Protein AF-A0A2I0MF16-F1 (afdb_monomer_lite)

Foldseek 3Di:
DPPVVVVVLVVLVVVLVVLCCVLVVCLCVLVVQLVVCVVVVVVVVNVVSLVVNVVSLVSQLVSLVSVLVSDPPPVSNVVSNVVNVVSVVPSVD

pLDDT: mean 95.79, std 4.81, range [58.41, 98.31]

InterPro domains:
  IPR006077 Vinculin/alpha-catenin [PF01044] (1-93)
  IPR036723 Alpha-catenin/vinculin-like superfamily [SSF47220] (7-93)

Secondary structure (DSSP, 8-state):
-HHHHHHHHHHHHHHHHHHHHHHTSSSSHHHHHHHHHHHTT-HHHHHHHHHHHHHHHHHHHHHHHHHHHH---HHHHHHHHHHHHHHHHHTT-

Organism: Columba livia (NCBI:txid8932)

Structure (mmCIF, N/CA/C/O backbone):
data_AF-A0A2I0MF16-F1
#
_entry.id   AF-A0A2I0MF16-F1
#
loop_
_atom_site.group_PDB
_atom_site.id
_atom_site.type_symbol
_atom_site.label_atom_id
_atom_site.label_alt_id
_atom_site.label_comp_id
_atom_site.label_asym_id
_atom_site.label_entity_id
_atom_site.label_seq_id
_atom_site.pdbx_PDB_ins_code
_atom_site.Cartn_x
_atom_site.Cartn_y
_atom_site.Cartn_z
_atom_site.occupancy
_atom_site.B_iso_or_equiv
_atom_site.auth_seq_id
_atom_site.auth_comp_id
_atom_site.auth_asym_id
_atom_site.auth_atom_id
_atom_site.pdbx_PDB_model_num
ATOM 1 N N . MET A 1 1 ? 20.505 -13.608 -28.105 1.00 58.41 1 MET A N 1
ATOM 2 C CA . MET A 1 1 ? 20.345 -13.582 -26.630 1.00 58.41 1 MET A CA 1
ATOM 3 C C . MET A 1 1 ? 19.581 -12.363 -26.076 1.00 58.41 1 MET A C 1
ATOM 5 O O . MET A 1 1 ? 18.971 -12.498 -25.030 1.00 58.41 1 MET A O 1
ATOM 9 N N . CYS A 1 2 ? 19.517 -11.200 -26.746 1.00 75.38 2 CYS A N 1
ATOM 10 C CA . CYS A 1 2 ? 18.976 -9.963 -26.138 1.00 75.38 2 CYS A CA 1
ATOM 11 C C . CYS A 1 2 ? 17.428 -9.807 -26.146 1.00 75.38 2 CYS A C 1
ATOM 13 O O . CYS A 1 2 ? 16.856 -9.160 -25.268 1.00 75.38 2 CYS A O 1
ATOM 15 N N . LYS A 1 3 ? 16.722 -10.421 -27.113 1.00 88.69 3 LYS A N 1
ATOM 16 C CA . LYS A 1 3 ? 15.259 -10.265 -27.282 1.00 88.69 3 LYS A CA 1
ATOM 17 C C . LYS A 1 3 ? 14.452 -10.903 -26.141 1.00 88.69 3 LYS A C 1
ATOM 19 O O . LYS A 1 3 ? 13.630 -10.221 -25.543 1.00 88.69 3 LYS A O 1
ATOM 24 N N . LYS A 1 4 ? 14.759 -12.153 -25.768 1.00 90.75 4 LYS A N 1
ATOM 25 C CA . LYS A 1 4 ? 14.052 -12.881 -24.694 1.00 90.75 4 LYS A CA 1
ATOM 26 C C . LYS A 1 4 ? 14.140 -12.159 -23.342 1.00 90.75 4 LYS A C 1
ATOM 28 O O . LYS A 1 4 ? 13.128 -11.973 -22.680 1.00 90.75 4 LYS A O 1
ATOM 33 N N . THR A 1 5 ? 15.320 -11.662 -22.969 1.00 93.31 5 THR A N 1
ATOM 34 C CA . THR A 1 5 ? 15.519 -10.897 -21.723 1.00 93.31 5 THR A CA 1
ATOM 35 C C . THR A 1 5 ? 14.804 -9.544 -21.741 1.00 93.31 5 THR A C 1
ATOM 37 O O . THR A 1 5 ? 14.362 -9.052 -20.703 1.00 93.31 5 THR A O 1
ATOM 40 N N . ARG A 1 6 ? 14.694 -8.900 -22.911 1.00 92.62 6 ARG A N 1
ATOM 41 C CA . ARG A 1 6 ? 13.912 -7.665 -23.069 1.00 92.62 6 ARG A CA 1
ATOM 42 C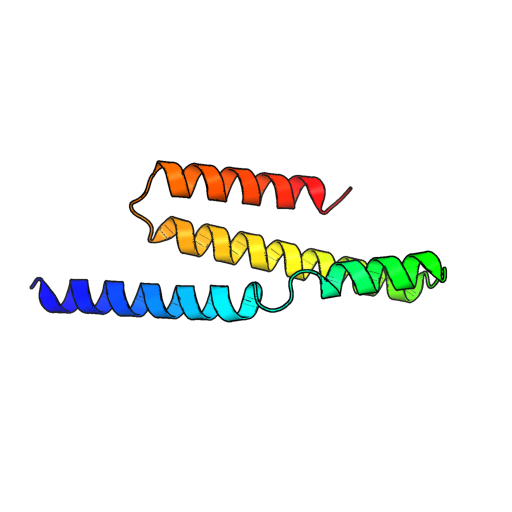 C . ARG A 1 6 ? 12.415 -7.935 -22.936 1.00 92.62 6 ARG A C 1
ATOM 44 O O . ARG A 1 6 ? 11.730 -7.174 -22.256 1.00 92.62 6 ARG A O 1
ATOM 51 N N . ASP A 1 7 ? 11.935 -9.012 -23.544 1.00 95.75 7 ASP A N 1
ATOM 52 C CA . ASP A 1 7 ? 10.527 -9.404 -23.497 1.00 95.75 7 ASP A CA 1
ATOM 53 C C . ASP A 1 7 ? 10.123 -9.813 -22.073 1.00 95.75 7 ASP A C 1
ATOM 55 O O . ASP A 1 7 ? 9.092 -9.357 -21.586 1.00 95.75 7 ASP A O 1
ATOM 59 N N . LEU A 1 8 ? 10.982 -10.539 -21.347 1.00 95.25 8 LEU A N 1
ATOM 60 C CA . LEU A 1 8 ? 10.775 -10.850 -19.929 1.00 95.25 8 LEU A CA 1
ATOM 61 C C . LEU A 1 8 ? 10.655 -9.581 -19.072 1.00 95.25 8 LEU A C 1
ATOM 63 O O . LEU A 1 8 ? 9.687 -9.425 -18.336 1.00 95.25 8 LEU A O 1
ATOM 67 N N . ARG A 1 9 ? 11.579 -8.619 -19.221 1.00 93.81 9 ARG A N 1
ATOM 68 C CA . ARG A 1 9 ? 11.495 -7.323 -18.517 1.00 93.81 9 ARG A CA 1
ATOM 69 C C . ARG A 1 9 ? 10.221 -6.548 -18.850 1.00 93.81 9 ARG A C 1
ATOM 71 O O . ARG A 1 9 ? 9.724 -5.792 -18.021 1.00 93.81 9 ARG A O 1
ATOM 78 N N . ARG A 1 10 ? 9.694 -6.690 -20.068 1.00 95.44 10 ARG A N 1
ATOM 79 C CA . ARG A 1 10 ? 8.405 -6.097 -20.440 1.00 95.44 10 ARG A CA 1
ATOM 80 C C . ARG A 1 10 ? 7.251 -6.782 -19.710 1.00 95.44 10 ARG A C 1
ATOM 82 O O . ARG A 1 10 ? 6.397 -6.064 -19.210 1.00 95.44 10 ARG A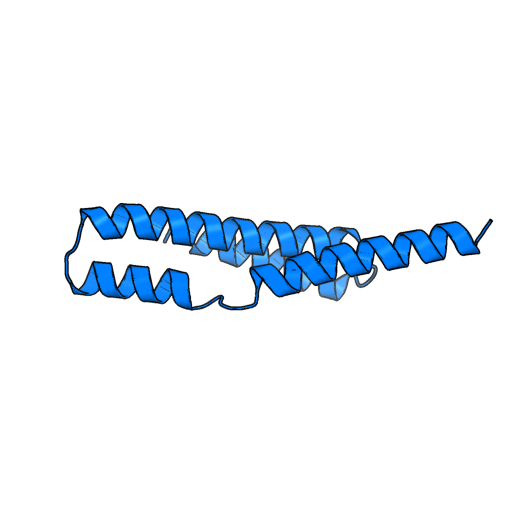 O 1
ATOM 89 N N . GLN A 1 11 ? 7.235 -8.111 -19.633 1.00 97.06 11 GLN A N 1
ATOM 90 C CA . GLN A 1 11 ? 6.181 -8.844 -18.922 1.00 97.06 11 GLN A CA 1
ATOM 91 C C . GLN A 1 11 ? 6.201 -8.565 -17.419 1.00 97.06 11 GLN A C 1
ATOM 93 O O . GLN A 1 11 ? 5.158 -8.268 -16.852 1.00 97.06 11 GLN A O 1
ATOM 98 N N . LEU A 1 12 ? 7.383 -8.538 -16.799 1.00 96.12 12 LEU A N 1
ATOM 99 C CA . LEU A 1 12 ? 7.513 -8.192 -15.382 1.00 96.12 12 LEU A CA 1
ATOM 100 C C . LEU A 1 12 ? 6.970 -6.787 -15.083 1.00 96.12 12 LEU A C 1
ATOM 102 O O . LEU A 1 12 ? 6.242 -6.599 -14.119 1.00 96.12 12 LEU A O 1
ATOM 106 N N . ARG A 1 13 ? 7.253 -5.802 -15.948 1.00 95.94 13 ARG A N 1
ATOM 107 C CA . ARG A 1 13 ? 6.688 -4.453 -15.787 1.00 95.94 13 ARG A CA 1
ATOM 108 C C . ARG A 1 13 ? 5.173 -4.410 -15.956 1.00 95.94 13 ARG A C 1
ATOM 110 O O . ARG A 1 13 ? 4.543 -3.625 -15.268 1.00 95.94 13 ARG A O 1
ATOM 117 N N . LYS A 1 14 ? 4.594 -5.228 -16.840 1.00 97.06 14 LYS A N 1
ATOM 118 C CA . LYS A 1 14 ? 3.133 -5.330 -16.964 1.00 97.06 14 LYS A CA 1
ATOM 119 C C . LYS A 1 14 ? 2.504 -5.884 -15.690 1.00 97.06 14 LYS A C 1
ATOM 121 O O . LYS A 1 14 ? 1.623 -5.236 -15.160 1.00 97.06 14 LYS A O 1
ATOM 126 N N . ALA A 1 15 ? 3.043 -6.980 -15.157 1.00 96.75 15 ALA A N 1
ATOM 127 C CA . ALA A 1 15 ? 2.548 -7.565 -13.912 1.00 96.75 15 ALA A CA 1
ATOM 128 C C . ALA A 1 15 ? 2.608 -6.574 -12.732 1.00 96.75 15 ALA A C 1
ATOM 130 O O . ALA A 1 15 ? 1.679 -6.492 -11.938 1.00 96.75 15 ALA A O 1
ATOM 131 N N . ILE A 1 16 ? 3.672 -5.765 -12.641 1.00 96.06 16 ILE A N 1
ATOM 132 C CA . ILE A 1 16 ? 3.739 -4.689 -11.640 1.00 96.06 16 ILE A CA 1
ATOM 133 C C . ILE A 1 16 ? 2.682 -3.613 -11.894 1.00 96.06 16 ILE A C 1
ATOM 135 O O . ILE A 1 16 ? 2.072 -3.141 -10.940 1.00 96.06 16 ILE A O 1
ATOM 139 N N . ILE A 1 17 ? 2.470 -3.209 -13.150 1.00 96.38 17 ILE A N 1
ATOM 140 C CA . ILE A 1 17 ? 1.422 -2.237 -13.490 1.00 96.38 17 ILE A CA 1
ATOM 141 C C . ILE A 1 17 ? 0.052 -2.772 -13.074 1.00 96.38 17 ILE A C 1
ATOM 143 O O . ILE A 1 17 ? -0.701 -2.012 -12.485 1.00 96.38 17 ILE A O 1
ATOM 147 N N . ASP A 1 18 ? -0.231 -4.057 -13.287 1.00 96.69 18 ASP A N 1
ATOM 148 C CA . ASP A 1 18 ? -1.491 -4.676 -12.862 1.00 96.69 18 ASP A CA 1
ATOM 149 C C . ASP A 1 18 ? -1.666 -4.556 -11.332 1.00 96.69 18 ASP A C 1
ATOM 151 O O . ASP A 1 18 ? -2.693 -4.079 -10.854 1.00 96.69 18 ASP A O 1
ATOM 155 N N . HIS A 1 19 ? -0.618 -4.844 -10.547 1.00 95.50 19 HIS A N 1
ATOM 156 C CA . HIS A 1 19 ? -0.650 -4.652 -9.090 1.00 95.50 19 HIS A CA 1
ATOM 157 C C . HIS A 1 19 ? -0.830 -3.191 -8.656 1.00 95.50 19 HIS A C 1
ATOM 159 O O . HIS A 1 19 ? -1.501 -2.934 -7.650 1.00 95.50 19 HIS A O 1
ATOM 165 N N . ILE A 1 20 ? -0.231 -2.239 -9.379 1.00 96.44 20 ILE A N 1
ATOM 166 C CA . ILE A 1 20 ? -0.413 -0.803 -9.132 1.00 96.44 20 ILE A CA 1
ATOM 167 C C . ILE A 1 20 ? -1.856 -0.407 -9.443 1.00 96.44 20 ILE A C 1
ATOM 169 O O . ILE A 1 20 ? -2.493 0.238 -8.617 1.00 96.44 20 ILE A O 1
ATOM 173 N N . SER A 1 21 ? -2.381 -0.812 -10.597 1.00 96.00 21 SER A N 1
ATOM 174 C CA . SER A 1 21 ? -3.749 -0.515 -11.018 1.00 96.00 21 SER A CA 1
ATOM 175 C C . SER A 1 21 ? -4.776 -1.028 -10.014 1.00 96.00 21 SER A C 1
ATOM 177 O O . SER A 1 21 ? -5.671 -0.273 -9.652 1.00 96.00 21 SER A O 1
ATOM 179 N N . ASP A 1 22 ? -4.606 -2.247 -9.502 1.00 95.44 22 ASP A N 1
ATOM 180 C CA . ASP A 1 22 ? -5.518 -2.813 -8.507 1.00 95.44 22 ASP A CA 1
ATOM 181 C C . ASP A 1 22 ? -5.399 -2.117 -7.145 1.00 95.44 22 ASP A C 1
ATOM 183 O O . ASP A 1 22 ? -6.399 -1.837 -6.488 1.00 95.44 22 ASP A O 1
ATOM 187 N N . SER A 1 23 ? -4.171 -1.854 -6.687 1.00 95.06 23 SER A N 1
ATOM 188 C CA . SER A 1 23 ? -3.945 -1.386 -5.311 1.00 95.06 23 SER A CA 1
ATOM 189 C C . SER A 1 23 ? -4.182 0.117 -5.144 1.00 95.06 23 SER A C 1
ATOM 191 O O . SER A 1 23 ? -4.520 0.553 -4.048 1.00 95.06 23 SER A O 1
ATOM 193 N N . PHE A 1 24 ? -4.024 0.905 -6.213 1.00 94.38 24 PHE A N 1
ATOM 194 C CA . PHE A 1 24 ? -4.166 2.364 -6.193 1.00 94.38 24 PHE A CA 1
ATOM 195 C C . PHE A 1 24 ? -5.488 2.872 -6.798 1.00 94.38 24 PHE A C 1
ATOM 197 O O . PHE A 1 24 ? -5.629 4.080 -6.977 1.00 94.38 24 PHE A O 1
ATOM 204 N N . LEU A 1 25 ? -6.450 1.989 -7.102 1.00 93.44 25 LEU A N 1
ATOM 205 C CA . LEU A 1 25 ? -7.750 2.380 -7.664 1.00 93.44 25 LEU A CA 1
ATOM 206 C C . LEU A 1 25 ? -8.567 3.250 -6.692 1.00 93.44 25 LEU A C 1
ATOM 208 O O . LEU A 1 25 ? -8.987 4.340 -7.063 1.00 93.44 25 LEU A O 1
ATOM 212 N N . ASP A 1 26 ? -8.727 2.794 -5.445 1.00 89.62 26 ASP A N 1
ATOM 213 C CA . ASP A 1 26 ? -9.551 3.449 -4.418 1.00 89.62 26 ASP A CA 1
ATOM 214 C C . ASP A 1 26 ? -8.806 3.539 -3.078 1.00 89.62 26 ASP A C 1
ATOM 216 O O . ASP A 1 26 ? -9.062 2.797 -2.129 1.00 89.62 26 ASP A O 1
ATOM 220 N N . THR A 1 27 ? -7.853 4.466 -2.984 1.00 94.81 27 THR A N 1
ATOM 221 C CA . THR A 1 27 ? -6.976 4.599 -1.802 1.00 94.81 27 THR A CA 1
ATOM 222 C C . THR A 1 27 ? -7.616 5.334 -0.621 1.00 94.81 27 THR A C 1
ATOM 224 O O . THR A 1 27 ? -7.111 5.276 0.499 1.00 94.81 27 THR A O 1
ATOM 227 N N . THR A 1 28 ? -8.726 6.040 -0.841 1.00 95.00 28 THR A N 1
ATOM 228 C CA . THR A 1 28 ? -9.374 6.877 0.185 1.00 95.00 28 THR A CA 1
ATOM 229 C C . THR A 1 28 ? -10.446 6.131 0.973 1.00 95.00 28 THR A C 1
ATOM 231 O O . THR A 1 28 ? -10.668 6.430 2.147 1.00 95.00 28 THR A O 1
ATOM 234 N N . VAL A 1 29 ?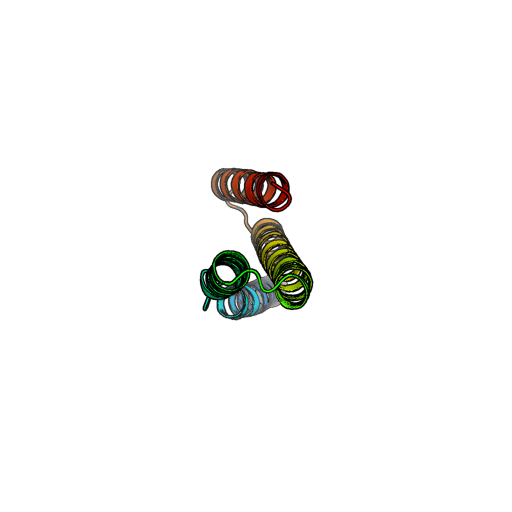 -11.100 5.146 0.353 1.00 96.62 29 VAL A N 1
ATOM 235 C CA . VAL A 1 29 ? -12.276 4.464 0.911 1.00 96.62 29 VAL A CA 1
ATOM 236 C C . VAL A 1 29 ? -11.983 3.782 2.256 1.00 96.62 29 VAL A C 1
ATOM 238 O O . VAL A 1 29 ? -12.746 4.029 3.192 1.00 96.62 29 VAL A O 1
ATOM 241 N N . PRO A 1 30 ? -10.889 3.008 2.433 1.00 96.50 30 PRO A N 1
ATOM 242 C CA . PRO A 1 30 ? -10.625 2.333 3.708 1.00 96.50 30 PRO A CA 1
ATOM 243 C C . PRO A 1 30 ? -10.508 3.296 4.900 1.00 96.50 30 PRO A C 1
ATOM 245 O O . PRO A 1 30 ? -11.016 3.009 5.983 1.00 96.50 30 PRO A O 1
ATOM 248 N N . LEU A 1 31 ? -9.902 4.471 4.691 1.00 97.62 31 LEU A N 1
ATOM 249 C CA . LEU A 1 31 ? -9.780 5.497 5.727 1.00 97.62 31 LEU A CA 1
ATOM 250 C C . LEU A 1 31 ? -11.125 6.173 6.023 1.00 97.62 31 LEU A C 1
ATOM 252 O O . LEU A 1 31 ? -11.461 6.395 7.184 1.00 97.62 31 LEU A O 1
ATOM 256 N N . LEU A 1 32 ? -11.910 6.487 4.989 1.00 98.00 32 LEU A N 1
ATOM 257 C CA . LEU A 1 32 ? -13.219 7.125 5.154 1.00 98.00 32 LEU A CA 1
ATOM 258 C C . LEU A 1 32 ? -14.192 6.238 5.941 1.00 98.00 32 LEU A C 1
ATOM 260 O O . LEU A 1 32 ? -14.884 6.736 6.827 1.00 98.00 32 LEU A O 1
ATOM 264 N N . VAL A 1 33 ? -14.208 4.931 5.666 1.00 97.69 33 VAL A N 1
ATOM 265 C CA . VAL A 1 33 ? -15.053 3.967 6.390 1.00 97.69 33 VAL A CA 1
ATOM 266 C C . VAL A 1 33 ? -14.643 3.870 7.864 1.00 97.69 33 VAL A C 1
ATOM 268 O O . VAL A 1 33 ? -15.508 3.888 8.743 1.00 97.69 33 VAL A O 1
ATOM 271 N N . LEU A 1 34 ? -13.336 3.852 8.152 1.00 98.12 34 LEU A N 1
ATOM 272 C CA . LEU A 1 34 ? -12.818 3.874 9.522 1.00 98.12 34 LEU A CA 1
ATOM 273 C C . LEU A 1 34 ? -13.212 5.161 10.268 1.00 98.12 34 LEU A C 1
ATOM 275 O O . LEU A 1 34 ? -13.692 5.092 11.401 1.00 98.12 34 LEU A O 1
ATOM 279 N N . ILE A 1 35 ? -13.062 6.327 9.629 1.00 98.31 35 ILE A N 1
ATOM 280 C CA . ILE A 1 35 ? -13.467 7.625 10.193 1.00 98.31 35 ILE A CA 1
ATOM 281 C C . ILE A 1 35 ? -14.966 7.636 10.503 1.00 98.31 35 ILE A C 1
ATOM 283 O O . ILE A 1 35 ? -15.372 8.120 11.559 1.00 98.31 35 ILE A O 1
ATOM 287 N N . GLU A 1 36 ? -15.797 7.106 9.609 1.00 98.19 36 GLU A N 1
ATOM 288 C CA . GLU A 1 36 ? -17.246 7.090 9.795 1.00 98.19 36 GLU A CA 1
ATOM 289 C C . GLU A 1 36 ? -17.666 6.172 10.952 1.00 98.19 36 GLU A C 1
ATOM 291 O O . GLU A 1 36 ? -18.505 6.548 11.772 1.00 98.19 36 GLU A O 1
ATOM 296 N N . ALA A 1 37 ? -17.051 4.996 11.093 1.00 98.06 37 ALA A N 1
ATOM 297 C CA . ALA A 1 37 ? -17.290 4.131 12.249 1.00 98.06 37 ALA A CA 1
ATOM 298 C C . ALA A 1 37 ? -16.865 4.799 13.567 1.00 98.06 37 ALA A C 1
ATOM 300 O O . ALA A 1 37 ? -17.585 4.697 14.565 1.00 98.06 37 ALA A O 1
ATOM 301 N N . ALA A 1 38 ? -15.743 5.530 13.556 1.00 98.00 38 ALA A N 1
ATOM 302 C CA . ALA A 1 38 ? -15.254 6.286 14.705 1.00 98.00 38 ALA A CA 1
ATOM 303 C C . ALA A 1 38 ? -16.199 7.426 15.104 1.00 98.00 38 ALA A C 1
ATOM 305 O O . ALA A 1 38 ? -16.558 7.538 16.275 1.00 98.00 38 ALA A O 1
ATOM 306 N N . LYS A 1 39 ? -16.674 8.222 14.138 1.00 98.25 39 LYS A N 1
ATOM 307 C CA . LYS A 1 39 ? -17.650 9.301 14.373 1.00 98.25 39 LYS A CA 1
ATOM 308 C C . LYS A 1 39 ? -18.954 8.802 14.994 1.00 98.25 39 LYS A C 1
ATOM 310 O O . LYS A 1 39 ? -19.546 9.506 15.804 1.00 98.25 39 LYS A O 1
ATOM 315 N N . ASN A 1 40 ? -19.381 7.594 14.634 1.00 97.75 40 ASN A N 1
ATOM 316 C CA . ASN A 1 40 ? -20.605 6.975 15.141 1.00 97.75 40 ASN A CA 1
ATOM 317 C C . ASN A 1 40 ? -20.400 6.156 16.432 1.00 97.75 40 ASN A C 1
ATOM 319 O O . ASN A 1 40 ? -21.348 5.535 16.908 1.00 97.75 40 ASN A O 1
ATOM 323 N N . GLY A 1 41 ? -19.184 6.106 16.990 1.00 96.94 41 GLY A N 1
ATOM 324 C CA . GLY A 1 41 ? -18.888 5.360 18.219 1.00 96.94 41 GLY A CA 1
ATOM 325 C C . GLY A 1 41 ? -19.024 3.836 18.091 1.00 96.94 41 GLY A C 1
ATOM 326 O O . GLY A 1 41 ? -19.256 3.149 19.085 1.00 96.94 41 GLY A O 1
ATOM 327 N N . ARG A 1 42 ? -18.904 3.274 16.878 1.00 96.44 42 ARG A N 1
ATOM 328 C CA . ARG A 1 42 ? -19.100 1.836 16.615 1.00 96.44 42 ARG A CA 1
ATOM 329 C C . ARG A 1 42 ? -17.836 1.030 16.931 1.00 96.44 42 ARG A C 1
ATOM 331 O O . ARG A 1 42 ? -17.162 0.543 16.032 1.00 96.44 42 ARG A O 1
ATOM 338 N N . GLU A 1 43 ? -17.509 0.861 18.214 1.00 95.75 43 GLU A N 1
ATOM 339 C CA . GLU A 1 43 ? -16.233 0.274 18.681 1.00 95.75 43 GLU A CA 1
ATOM 340 C C . GLU A 1 43 ? -15.841 -1.073 18.053 1.00 95.75 43 GLU A C 1
ATOM 342 O O . GLU A 1 43 ? -14.659 -1.311 17.796 1.00 95.75 43 GLU A O 1
ATOM 347 N N . LYS A 1 44 ? -16.810 -1.964 17.807 1.00 96.50 44 LYS A N 1
ATOM 348 C CA . LYS A 1 44 ? -16.544 -3.256 17.152 1.00 96.50 44 LYS A CA 1
ATOM 349 C C . LYS A 1 44 ? -16.069 -3.058 15.712 1.00 96.50 44 LYS A C 1
ATOM 351 O O . LYS A 1 44 ? -15.013 -3.561 15.345 1.00 96.50 44 LYS A O 1
ATOM 356 N N . GLU A 1 45 ? -16.804 -2.255 14.949 1.00 97.06 45 GLU A N 1
ATOM 357 C CA . GLU A 1 45 ? -16.483 -1.936 13.557 1.00 97.06 45 GLU A CA 1
ATOM 358 C C . GLU A 1 45 ? -15.179 -1.145 13.431 1.00 97.06 45 GLU A C 1
ATOM 360 O O . GLU A 1 45 ? -14.413 -1.376 12.506 1.00 97.06 45 GLU A O 1
ATOM 365 N N . ILE A 1 46 ? -14.878 -0.250 14.378 1.00 97.88 46 ILE A N 1
ATOM 366 C CA . ILE A 1 46 ? -13.611 0.496 14.388 1.00 97.88 46 ILE A CA 1
ATOM 367 C C . ILE A 1 46 ? -12.419 -0.468 14.389 1.00 97.88 46 ILE A C 1
ATOM 369 O O . ILE A 1 46 ? -11.473 -0.265 13.632 1.00 97.88 46 ILE A O 1
ATOM 373 N N . LYS A 1 47 ? -12.455 -1.532 15.204 1.00 96.94 47 LYS A N 1
ATOM 374 C CA . LYS A 1 47 ? -11.366 -2.523 15.260 1.00 96.94 47 LYS A CA 1
ATOM 375 C C . LYS A 1 47 ? -11.214 -3.280 13.941 1.00 96.94 47 LYS A C 1
ATOM 377 O O . LYS A 1 47 ? -10.091 -3.497 13.493 1.00 96.94 47 LYS A O 1
ATOM 382 N N . GLU A 1 48 ? -12.330 -3.656 13.324 1.00 97.50 48 GLU A N 1
ATOM 383 C CA . GLU A 1 48 ? -12.351 -4.362 12.039 1.00 97.50 48 GLU A CA 1
ATOM 384 C C . GLU A 1 48 ? -11.843 -3.463 10.903 1.00 97.50 48 GLU A C 1
ATOM 386 O O . GLU A 1 48 ? -10.920 -3.836 10.178 1.00 97.50 48 GLU A O 1
ATOM 391 N N . TYR A 1 49 ? -12.359 -2.238 10.793 1.00 98.06 49 TYR A N 1
ATOM 392 C CA . TYR A 1 49 ? -11.936 -1.287 9.768 1.00 98.06 49 TYR A CA 1
ATOM 393 C C . TYR A 1 49 ? -10.503 -0.793 9.967 1.00 98.06 49 TYR A C 1
ATOM 395 O O . TYR A 1 49 ? -9.815 -0.546 8.981 1.00 98.06 49 TYR A O 1
ATOM 403 N N . ALA A 1 50 ? -10.007 -0.706 11.204 1.00 97.75 50 ALA A N 1
ATOM 404 C CA . ALA A 1 50 ? -8.603 -0.396 11.463 1.00 97.75 50 ALA A CA 1
ATOM 405 C C . ALA A 1 50 ? -7.676 -1.508 10.948 1.00 97.75 50 ALA A C 1
ATOM 407 O O . ALA A 1 50 ? -6.630 -1.217 10.365 1.00 97.75 50 ALA A O 1
ATOM 408 N N . ALA A 1 51 ? -8.066 -2.778 11.109 1.00 97.38 51 ALA A N 1
ATOM 409 C CA . ALA A 1 51 ? -7.324 -3.903 10.546 1.00 97.38 51 ALA A CA 1
ATOM 410 C C . ALA A 1 51 ? -7.330 -3.870 9.008 1.00 97.38 51 ALA A C 1
ATOM 412 O O . ALA A 1 51 ? -6.269 -4.002 8.398 1.00 97.38 51 ALA A O 1
ATOM 413 N N . ILE A 1 52 ? -8.487 -3.601 8.391 1.00 96.94 52 ILE A N 1
ATOM 414 C CA . ILE A 1 52 ? -8.622 -3.459 6.931 1.00 96.94 52 ILE A CA 1
ATOM 415 C C . ILE A 1 52 ? -7.773 -2.293 6.408 1.00 96.94 52 ILE A C 1
ATOM 417 O O . ILE A 1 52 ? -7.052 -2.442 5.422 1.00 96.94 52 ILE A O 1
ATOM 421 N N . PHE A 1 53 ? -7.808 -1.135 7.074 1.00 97.88 53 PHE A N 1
ATOM 422 C CA . PHE A 1 53 ? -6.987 0.020 6.711 1.00 97.88 53 PHE A CA 1
ATOM 423 C C . PHE A 1 53 ? -5.492 -0.309 6.791 1.00 97.88 53 PHE A C 1
ATOM 425 O O . PHE A 1 53 ? -4.740 0.010 5.872 1.00 97.88 53 PHE A O 1
ATOM 432 N N . ARG A 1 54 ? -5.064 -1.009 7.847 1.00 97.75 54 ARG A N 1
ATOM 433 C CA . ARG A 1 54 ? -3.674 -1.447 8.011 1.00 97.75 54 ARG A CA 1
ATOM 434 C C . ARG A 1 54 ? -3.233 -2.444 6.937 1.00 97.75 54 ARG A C 1
ATOM 436 O O . ARG A 1 54 ? -2.105 -2.366 6.456 1.00 97.75 54 ARG A O 1
ATOM 443 N N . GLU A 1 55 ? -4.089 -3.388 6.561 1.00 97.12 55 GLU A N 1
ATOM 444 C CA . GLU A 1 55 ? -3.798 -4.321 5.469 1.00 97.12 55 GLU A CA 1
ATOM 445 C C . GLU A 1 55 ? -3.674 -3.576 4.133 1.00 97.12 55 GLU A C 1
ATOM 447 O O . GLU A 1 55 ? -2.724 -3.796 3.378 1.00 97.12 55 GLU A O 1
ATOM 452 N N . HIS A 1 56 ? -4.575 -2.624 3.880 1.00 97.12 56 HIS A N 1
ATOM 453 C CA . HIS A 1 56 ? -4.533 -1.784 2.689 1.00 97.12 56 HIS A CA 1
ATOM 454 C C . HIS A 1 56 ? -3.227 -0.979 2.597 1.00 97.12 56 HIS A C 1
ATOM 456 O O . HIS A 1 56 ? -2.554 -1.024 1.567 1.00 97.12 56 HIS A O 1
ATOM 462 N N . THR A 1 57 ? -2.809 -0.297 3.669 1.00 97.50 57 THR A N 1
ATOM 463 C CA . THR A 1 57 ? -1.544 0.460 3.674 1.00 97.50 57 THR A CA 1
ATOM 464 C C . THR A 1 57 ? -0.325 -0.451 3.526 1.00 97.50 57 THR A C 1
ATOM 466 O O . THR A 1 57 ? 0.611 -0.098 2.807 1.00 97.50 57 THR A O 1
ATOM 469 N N . SER A 1 58 ? -0.345 -1.648 4.122 1.00 97.06 58 SER A N 1
ATOM 470 C CA . SER A 1 58 ? 0.701 -2.660 3.927 1.00 97.06 58 SER A CA 1
ATOM 471 C C . SER A 1 58 ? 0.823 -3.065 2.456 1.00 97.06 58 SER A C 1
ATOM 473 O O . SER A 1 58 ? 1.931 -3.099 1.919 1.00 97.06 58 SER A O 1
ATOM 475 N N . ARG A 1 59 ? -0.306 -3.299 1.775 1.00 96.81 59 ARG A N 1
ATOM 476 C CA . ARG A 1 59 ? -0.336 -3.637 0.345 1.00 96.81 59 ARG A CA 1
ATOM 477 C C . ARG A 1 59 ? 0.203 -2.503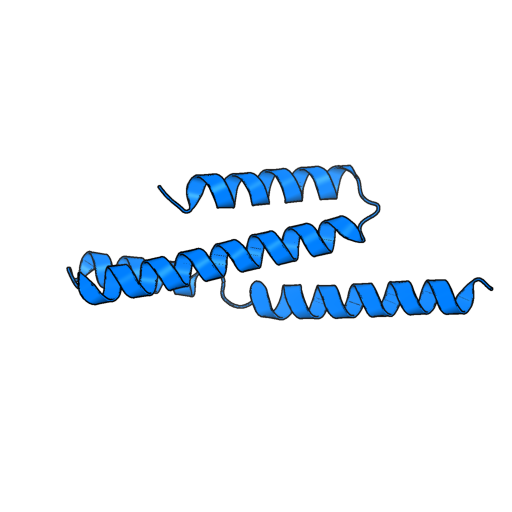 -0.528 1.00 96.81 59 ARG A C 1
ATOM 479 O O . ARG A 1 59 ? 0.976 -2.765 -1.447 1.00 96.81 59 ARG A O 1
ATOM 486 N N . LEU A 1 60 ? -0.143 -1.246 -0.233 1.00 97.69 60 LEU A N 1
ATOM 487 C CA . LEU A 1 60 ? 0.406 -0.085 -0.952 1.00 97.69 60 LEU A CA 1
ATOM 488 C C . LEU A 1 60 ? 1.937 -0.031 -0.857 1.00 97.69 60 LEU A C 1
ATOM 490 O O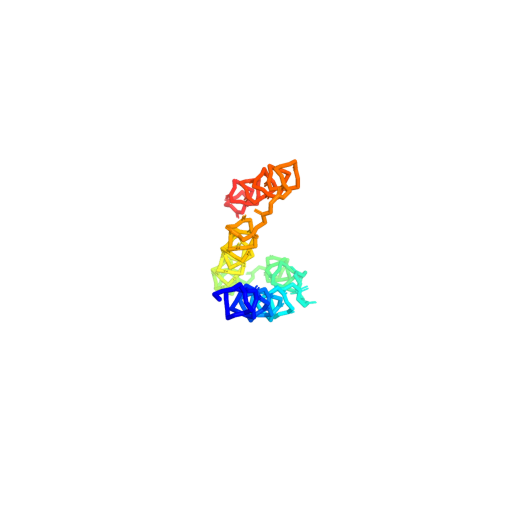 . LEU A 1 60 ? 2.617 0.198 -1.858 1.00 97.69 60 LEU A O 1
ATOM 494 N N . VAL A 1 61 ? 2.481 -0.276 0.337 1.00 97.81 61 VAL A N 1
ATOM 495 C CA . VAL A 1 61 ? 3.930 -0.289 0.577 1.00 97.81 61 VAL A CA 1
ATOM 496 C C . VAL A 1 61 ? 4.609 -1.456 -0.141 1.00 97.81 61 VAL A C 1
ATOM 498 O O . VAL A 1 61 ? 5.666 -1.275 -0.747 1.00 97.81 61 VAL A O 1
ATOM 501 N N . GLU A 1 62 ? 4.010 -2.645 -0.120 1.00 97.00 62 GLU A N 1
ATOM 502 C CA . GLU A 1 62 ? 4.526 -3.810 -0.841 1.00 97.00 62 GLU A CA 1
ATOM 503 C C . GLU A 1 62 ? 4.613 -3.545 -2.350 1.00 97.00 62 GLU A C 1
ATOM 505 O O . GLU A 1 62 ? 5.672 -3.728 -2.956 1.00 97.00 62 GLU A O 1
ATOM 510 N N . VAL A 1 63 ? 3.539 -3.028 -2.951 1.00 97.12 63 VAL A N 1
ATOM 511 C CA . VAL A 1 63 ? 3.498 -2.711 -4.385 1.00 97.12 63 VAL A CA 1
ATOM 512 C C . VAL A 1 63 ? 4.492 -1.604 -4.749 1.00 97.12 63 VAL A C 1
ATOM 514 O O . VAL A 1 63 ? 5.165 -1.700 -5.778 1.00 97.12 63 VAL A O 1
ATOM 517 N N . ALA A 1 64 ? 4.659 -0.592 -3.893 1.00 97.44 64 ALA A N 1
ATOM 518 C CA . ALA A 1 64 ? 5.674 0.445 -4.073 1.00 97.44 64 ALA A CA 1
ATOM 519 C C . ALA A 1 64 ? 7.099 -0.143 -4.083 1.00 97.44 64 ALA A C 1
ATOM 521 O O . ALA A 1 64 ? 7.903 0.176 -4.962 1.00 97.44 64 ALA A O 1
ATOM 522 N N . ASN A 1 65 ? 7.404 -1.059 -3.161 1.00 96.38 65 ASN A N 1
ATOM 523 C CA . ASN A 1 65 ? 8.702 -1.733 -3.098 1.00 96.38 65 ASN A CA 1
ATOM 524 C C . ASN A 1 65 ? 8.945 -2.656 -4.302 1.00 96.38 65 ASN A C 1
ATOM 526 O O . ASN A 1 65 ? 10.052 -2.677 -4.851 1.00 96.38 65 ASN A O 1
ATOM 530 N N . LEU A 1 66 ? 7.914 -3.366 -4.768 1.00 95.81 66 LEU A N 1
ATOM 531 C CA . LEU A 1 66 ? 7.980 -4.159 -5.995 1.00 95.81 66 LEU A CA 1
ATOM 532 C C . LEU A 1 66 ? 8.303 -3.275 -7.203 1.00 95.81 66 LEU A C 1
ATOM 534 O O . LEU A 1 66 ? 9.210 -3.607 -7.971 1.00 95.81 66 LEU A O 1
ATOM 538 N N . ALA A 1 67 ? 7.641 -2.123 -7.348 1.00 96.50 67 ALA A N 1
ATOM 539 C CA . ALA A 1 67 ? 7.920 -1.176 -8.427 1.00 96.50 67 ALA A CA 1
ATOM 540 C C . ALA A 1 67 ? 9.372 -0.667 -8.393 1.00 96.50 67 ALA A C 1
ATOM 542 O O . ALA A 1 67 ? 10.045 -0.631 -9.429 1.00 96.50 67 ALA A O 1
ATOM 543 N N . CYS A 1 68 ? 9.887 -0.360 -7.201 1.00 96.81 68 CYS A N 1
ATOM 544 C CA . CYS A 1 68 ? 11.281 0.023 -6.992 1.00 96.81 68 CYS A CA 1
ATOM 545 C C . CYS A 1 68 ? 12.271 -1.075 -7.414 1.00 96.81 68 CYS A C 1
ATOM 547 O O . CYS A 1 68 ? 13.299 -0.757 -8.010 1.00 96.81 68 CYS A O 1
ATOM 549 N N . SER A 1 69 ? 11.957 -2.356 -7.184 1.00 95.06 69 SER A N 1
ATOM 550 C CA . SER A 1 69 ? 12.857 -3.482 -7.498 1.00 95.06 69 SER A CA 1
ATOM 551 C C . SER A 1 69 ? 13.175 -3.649 -8.995 1.00 95.06 69 SER A C 1
ATOM 553 O O . SER A 1 69 ? 14.217 -4.202 -9.349 1.00 95.06 69 SER A O 1
ATOM 555 N N . LEU A 1 70 ? 12.304 -3.157 -9.888 1.00 93.06 70 LEU A N 1
ATOM 556 C CA . LEU A 1 70 ? 12.498 -3.205 -11.347 1.00 93.06 70 LEU A CA 1
ATOM 557 C C . LEU A 1 70 ? 12.856 -1.849 -11.970 1.00 93.06 70 LEU A C 1
ATOM 559 O O . LEU A 1 70 ? 13.086 -1.766 -13.186 1.00 93.06 70 LEU A O 1
ATOM 563 N N . SER A 1 71 ? 12.883 -0.789 -11.165 1.00 94.88 71 SER A N 1
ATOM 564 C CA . SER A 1 71 ? 13.233 0.554 -11.606 1.00 94.88 71 SER A CA 1
ATOM 565 C C . SER A 1 71 ? 14.745 0.696 -11.779 1.00 94.88 71 SER A C 1
ATOM 567 O O . SER A 1 71 ? 15.543 0.102 -11.062 1.00 94.88 71 SER A O 1
ATOM 569 N N . LYS A 1 72 ? 15.143 1.522 -12.748 1.00 94.88 72 LYS A N 1
ATOM 570 C CA . LYS A 1 72 ? 16.529 1.995 -12.906 1.00 94.88 72 LYS A CA 1
ATOM 571 C C . LYS A 1 72 ? 16.687 3.472 -12.545 1.00 94.88 72 LYS A C 1
ATOM 573 O O . LYS A 1 72 ? 17.772 4.017 -12.695 1.00 94.88 72 LYS A O 1
ATOM 578 N N . ASN A 1 73 ? 15.596 4.129 -12.155 1.00 97.25 73 ASN A N 1
ATOM 579 C CA . ASN A 1 73 ? 15.599 5.525 -11.746 1.00 97.25 73 ASN A CA 1
ATOM 580 C C . ASN A 1 73 ? 15.902 5.585 -10.247 1.00 97.25 73 ASN A C 1
ATOM 582 O O . ASN A 1 73 ? 15.003 5.365 -9.439 1.00 97.25 73 ASN A O 1
ATOM 586 N N . GLU A 1 74 ? 17.160 5.843 -9.895 1.00 96.06 74 GLU A N 1
ATOM 587 C CA . GLU A 1 74 ? 17.613 5.865 -8.501 1.00 96.06 74 GLU A CA 1
ATOM 588 C C . GLU A 1 74 ? 16.903 6.935 -7.670 1.00 96.06 74 GLU A C 1
ATOM 590 O O . GLU A 1 74 ? 16.441 6.642 -6.568 1.00 96.06 74 GLU A O 1
ATOM 595 N N . ASP A 1 75 ? 16.766 8.150 -8.201 1.00 97.38 75 ASP A N 1
ATOM 596 C CA . ASP A 1 75 ? 16.119 9.254 -7.487 1.00 97.38 75 ASP A CA 1
ATOM 597 C C . ASP A 1 75 ? 14.626 8.985 -7.292 1.00 97.38 75 ASP A C 1
ATOM 599 O O . ASP A 1 75 ? 14.096 9.153 -6.194 1.00 97.38 75 ASP A O 1
ATOM 603 N N . GLY A 1 76 ? 13.958 8.467 -8.328 1.00 97.56 76 GLY A N 1
ATOM 604 C CA . GLY A 1 76 ? 12.566 8.030 -8.233 1.00 97.56 76 GLY A CA 1
ATOM 605 C C . GLY A 1 76 ? 12.375 6.929 -7.188 1.00 97.56 76 GLY A C 1
ATOM 606 O O . GLY A 1 76 ? 11.467 7.015 -6.364 1.00 97.56 76 GLY A O 1
ATOM 607 N N . THR A 1 77 ? 13.259 5.929 -7.169 1.00 97.62 77 THR A N 1
ATOM 608 C CA . THR A 1 77 ? 13.227 4.846 -6.177 1.00 97.62 77 THR A CA 1
ATOM 609 C C . THR A 1 77 ? 13.406 5.374 -4.752 1.00 97.62 77 THR A C 1
ATOM 611 O O . THR A 1 77 ? 12.651 4.976 -3.866 1.00 97.62 77 THR A O 1
ATOM 614 N N . LYS A 1 78 ? 14.341 6.306 -4.519 1.00 97.69 78 LYS A N 1
ATOM 615 C CA . LYS A 1 78 ? 14.550 6.920 -3.195 1.00 97.69 78 LYS A CA 1
ATOM 616 C C . LYS A 1 78 ? 13.302 7.653 -2.708 1.00 97.69 78 LYS A C 1
ATOM 618 O O . LYS A 1 78 ? 12.887 7.448 -1.572 1.00 97.69 78 LYS A O 1
ATOM 623 N N . ILE A 1 79 ? 12.681 8.463 -3.568 1.00 98.31 79 ILE A N 1
ATOM 624 C CA . ILE A 1 79 ? 11.463 9.213 -3.225 1.00 98.31 79 ILE A CA 1
ATOM 625 C C . ILE A 1 79 ? 10.329 8.253 -2.845 1.00 98.31 79 ILE A C 1
ATOM 627 O O . ILE A 1 79 ? 9.687 8.435 -1.810 1.00 98.31 79 ILE A O 1
ATOM 631 N N . VAL A 1 80 ? 10.108 7.207 -3.645 1.00 98.06 80 VAL A N 1
ATOM 632 C CA . VAL A 1 80 ? 9.052 6.217 -3.387 1.00 98.06 80 VAL A CA 1
ATOM 633 C C . VAL A 1 80 ? 9.307 5.458 -2.084 1.00 98.06 80 VAL A C 1
ATOM 635 O O . VAL A 1 80 ? 8.385 5.290 -1.291 1.00 98.06 80 VAL A O 1
ATOM 638 N N . GLN A 1 81 ? 10.548 5.049 -1.814 1.00 97.56 81 GLN A N 1
ATOM 639 C CA . GLN A 1 81 ? 10.908 4.370 -0.564 1.00 97.56 81 GLN A CA 1
ATOM 640 C C . GLN A 1 81 ? 10.730 5.273 0.660 1.00 97.56 81 GLN A C 1
ATOM 642 O O . GLN A 1 81 ? 10.208 4.827 1.679 1.00 97.56 81 GLN A O 1
ATOM 647 N N . MET A 1 82 ? 11.110 6.551 0.567 1.00 98.19 82 MET A N 1
ATOM 648 C CA . MET A 1 82 ? 10.870 7.520 1.639 1.00 98.19 82 MET A CA 1
ATOM 649 C C . MET A 1 82 ? 9.374 7.679 1.927 1.00 98.19 82 MET A C 1
ATOM 651 O O . MET A 1 82 ? 8.971 7.637 3.089 1.00 98.19 82 MET A O 1
ATOM 655 N N . ALA A 1 83 ? 8.546 7.807 0.886 1.00 98.19 83 ALA A N 1
ATOM 656 C CA . ALA A 1 83 ? 7.096 7.900 1.035 1.00 98.19 83 ALA A CA 1
ATOM 657 C C . ALA A 1 83 ? 6.492 6.617 1.635 1.00 98.19 83 ALA A C 1
ATOM 659 O O . ALA A 1 83 ? 5.669 6.692 2.545 1.00 98.19 83 ALA A O 1
ATOM 660 N N . ALA A 1 84 ? 6.935 5.440 1.185 1.00 97.88 84 ALA A N 1
ATOM 661 C CA . ALA A 1 84 ? 6.487 4.153 1.712 1.00 97.88 84 ALA A CA 1
ATOM 662 C C . ALA A 1 84 ? 6.833 3.987 3.201 1.00 97.88 84 ALA A C 1
ATOM 664 O O . ALA A 1 84 ? 5.979 3.595 3.997 1.00 97.88 84 ALA A O 1
ATOM 665 N N . ASN A 1 85 ? 8.051 4.362 3.598 1.00 97.44 85 ASN A N 1
ATOM 666 C CA . ASN A 1 85 ? 8.462 4.371 5.001 1.00 97.44 85 ASN A CA 1
ATOM 667 C C . ASN A 1 85 ? 7.599 5.335 5.824 1.00 97.44 85 ASN A C 1
ATOM 669 O O . ASN A 1 85 ? 7.167 4.990 6.922 1.00 97.44 85 ASN A O 1
ATOM 673 N N . HIS A 1 86 ? 7.296 6.520 5.285 1.00 98.12 86 HIS A N 1
ATOM 674 C CA . HIS A 1 86 ? 6.425 7.474 5.963 1.00 98.12 86 HIS A CA 1
ATOM 675 C C . HIS A 1 86 ? 5.026 6.889 6.210 1.00 98.12 86 HIS A C 1
ATOM 677 O O . HIS A 1 86 ? 4.533 6.959 7.335 1.00 98.12 86 HIS A O 1
ATOM 683 N N . ILE A 1 87 ? 4.435 6.218 5.212 1.00 97.19 87 ILE A N 1
ATOM 684 C CA . ILE A 1 87 ? 3.148 5.516 5.349 1.00 97.19 87 ILE A CA 1
ATOM 685 C C . ILE A 1 87 ? 3.208 4.463 6.464 1.00 97.19 87 ILE A C 1
ATOM 687 O O . ILE A 1 87 ? 2.316 4.428 7.309 1.00 97.19 87 ILE A O 1
ATOM 691 N N . GLN A 1 88 ? 4.262 3.641 6.519 1.00 96.06 88 GLN A N 1
ATOM 692 C CA . GLN A 1 88 ? 4.419 2.632 7.577 1.00 96.06 88 GLN A CA 1
ATOM 693 C C . GLN A 1 88 ? 4.486 3.255 8.976 1.00 96.06 88 GLN A C 1
ATOM 695 O O . GLN A 1 88 ? 3.904 2.713 9.913 1.00 96.06 88 GLN A O 1
ATOM 700 N N . THR A 1 89 ? 5.177 4.389 9.120 1.00 97.19 89 THR A N 1
ATOM 701 C CA . THR A 1 89 ? 5.309 5.089 10.409 1.00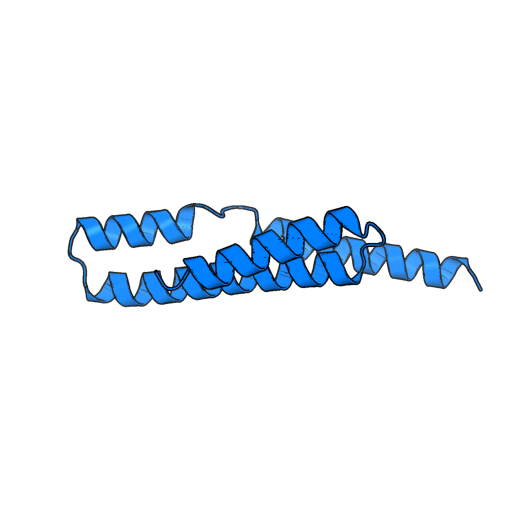 97.19 89 THR A CA 1
ATOM 702 C C . THR A 1 89 ? 4.059 5.860 10.821 1.00 97.19 89 THR A C 1
ATOM 704 O O . THR A 1 89 ? 3.831 6.043 12.016 1.00 97.19 89 THR A O 1
ATOM 707 N N . LEU A 1 90 ? 3.262 6.315 9.851 1.00 97.75 90 LEU A N 1
ATOM 708 C CA . LEU A 1 90 ? 2.049 7.092 10.086 1.00 97.75 90 LEU A CA 1
ATOM 709 C C . LEU A 1 90 ? 0.839 6.192 10.356 1.00 97.75 90 LEU A C 1
ATOM 711 O O . LEU A 1 90 ? 0.000 6.538 11.171 1.00 97.75 90 LEU A O 1
ATOM 715 N N . CYS A 1 91 ? 0.767 5.020 9.718 1.00 96.69 91 CYS A N 1
ATOM 716 C CA . CYS A 1 91 ? -0.366 4.102 9.843 1.00 96.69 91 CYS A CA 1
ATOM 717 C C . CYS A 1 91 ? -0.771 3.721 11.287 1.00 96.69 91 CYS A C 1
ATOM 719 O O . CYS A 1 91 ? -1.970 3.561 11.505 1.00 96.69 91 CYS A O 1
ATOM 721 N N . PRO A 1 92 ? 0.145 3.504 12.255 1.00 95.88 92 PRO A N 1
ATOM 722 C CA . PRO A 1 92 ? -0.249 3.156 13.622 1.00 95.88 92 PRO A CA 1
ATOM 723 C C . PRO A 1 92 ? -0.606 4.356 14.524 1.00 95.88 92 PRO A C 1
ATOM 725 O O . PRO A 1 92 ? -0.950 4.107 15.679 1.00 95.88 92 PRO A O 1
ATOM 728 N N . GLN A 1 93 ? -0.464 5.605 14.057 1.00 93.56 93 GLN A N 1
ATOM 729 C CA . GLN A 1 93 ? -0.775 6.831 14.819 1.00 93.56 93 GLN A CA 1
ATOM 730 C C . GLN A 1 93 ? -2.267 7.161 14.753 1.00 93.56 93 GLN A C 1
ATOM 732 O O . GLN A 1 93 ? -2.797 7.613 15.792 1.00 93.56 93 GLN A O 1
#

Radius of gyration: 17.09 Å; chains: 1; bounding box: 41×23×46 Å

Sequence (93 aa):
MCKKTRDLRRQLRKAIIDHISDSFLDTTVPLLVLIEAAKNGREKEIKEYAAIFREHTSRLVEVANLACSLSKNEDGTKIVQMAANHIQTLCPQ